Protein AF-F4XV10-F1 (afdb_monomer_lite)

Secondary structure (DSSP, 8-state):
----SSHHHHHHHHHTTS-S-----HHHHHHHGGG-TT----------SPPPPP-----TTS-HHHHHHHHHHHHTS-HHHHHHTT--TTPPPPP-HHHHHHHHHHHHHHHTTTSSS---SPPP---

pLDDT: mean 88.16, std 11.1, range [39.03, 97.44]

Organism: NCBI:txid489825

Sequence (127 aa):
MRFAPTPKQVLEWIASEEVVAGALSLEELQRYRLDFSQTRFRILYIDSHKIPSGSILIGPTVERNLQQEIHKALESASSSMAASVGYIPNAKAPDYDYLIDVVQKVRPIAERIQEKPAPLYSLPFEL

Radius of gyration: 20.01 Å; chains: 1; bounding box: 40×50×49 Å

Structure (mmCIF, N/CA/C/O backbone):
data_AF-F4XV10-F1
#
_entry.id   AF-F4XV10-F1
#
loop_
_atom_site.group_PDB
_atom_site.id
_atom_site.type_symbol
_atom_site.label_atom_id
_atom_site.label_alt_id
_atom_site.label_comp_id
_atom_site.label_asym_id
_atom_site.label_entity_id
_atom_site.label_seq_id
_atom_site.pdbx_PDB_ins_code
_atom_site.Cartn_x
_atom_site.Cartn_y
_atom_site.Cartn_z
_atom_site.occupancy
_atom_site.B_iso_or_equiv
_atom_site.auth_seq_id
_atom_site.auth_comp_id
_atom_site.auth_asym_id
_atom_site.auth_atom_id
_atom_site.pdbx_PDB_model_num
ATOM 1 N N . MET A 1 1 ? 18.237 -10.036 -7.146 1.00 70.50 1 MET A N 1
ATOM 2 C CA . MET A 1 1 ? 16.969 -9.339 -6.842 1.00 70.50 1 MET A CA 1
ATOM 3 C C . MET A 1 1 ? 17.279 -8.171 -5.918 1.00 70.50 1 MET A C 1
ATOM 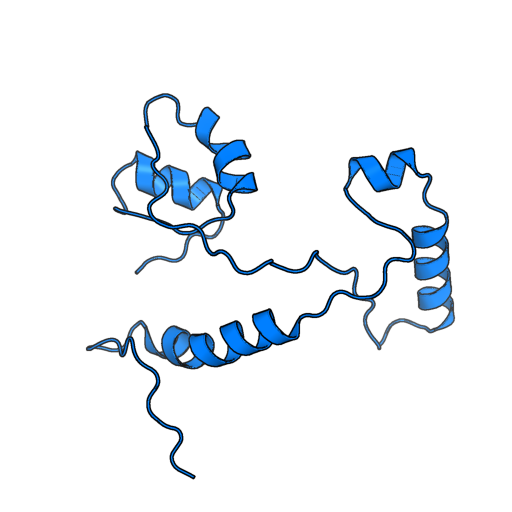5 O O . MET A 1 1 ? 18.148 -8.334 -5.070 1.00 70.50 1 MET A O 1
ATOM 9 N N . ARG A 1 2 ? 16.652 -7.005 -6.106 1.00 82.38 2 ARG A N 1
ATOM 10 C CA . ARG A 1 2 ? 16.824 -5.818 -5.248 1.00 82.38 2 ARG A CA 1
ATOM 11 C C . ARG A 1 2 ? 15.457 -5.388 -4.716 1.00 82.38 2 ARG A C 1
ATOM 13 O O . ARG A 1 2 ? 14.474 -5.503 -5.442 1.00 82.38 2 ARG A O 1
ATOM 20 N N . PHE A 1 3 ? 15.410 -4.895 -3.482 1.00 87.31 3 PHE A N 1
ATOM 21 C CA . PHE A 1 3 ? 14.193 -4.374 -2.859 1.00 87.31 3 PHE A CA 1
ATOM 22 C C . PHE A 1 3 ? 14.279 -2.853 -2.805 1.00 87.31 3 PHE A C 1
ATOM 24 O O . PHE A 1 3 ? 15.134 -2.303 -2.112 1.00 87.31 3 PHE A O 1
ATOM 31 N N . ALA A 1 4 ? 13.428 -2.182 -3.576 1.00 92.38 4 ALA A N 1
ATOM 32 C CA . ALA A 1 4 ? 13.330 -0.733 -3.533 1.00 92.38 4 ALA A CA 1
ATOM 33 C C . ALA A 1 4 ? 12.567 -0.303 -2.268 1.00 92.38 4 ALA A C 1
ATOM 35 O O . ALA A 1 4 ? 11.531 -0.895 -1.967 1.00 92.38 4 ALA A O 1
ATOM 36 N N . PRO A 1 5 ? 13.027 0.732 -1.547 1.00 92.31 5 PRO A N 1
ATOM 37 C CA . PRO A 1 5 ? 12.330 1.250 -0.373 1.00 92.31 5 PRO A CA 1
ATOM 38 C C . PRO A 1 5 ? 11.050 2.017 -0.728 1.00 92.31 5 PRO A C 1
ATOM 40 O O . PRO A 1 5 ? 10.191 2.187 0.132 1.00 92.31 5 PRO A O 1
ATOM 43 N N . THR A 1 6 ? 10.918 2.513 -1.965 1.00 95.56 6 THR A N 1
ATOM 44 C CA . THR A 1 6 ? 9.749 3.282 -2.412 1.00 95.56 6 THR A CA 1
ATOM 45 C C . THR A 1 6 ? 9.398 2.990 -3.876 1.00 95.56 6 THR A C 1
ATOM 47 O O . THR A 1 6 ? 10.284 2.644 -4.663 1.00 95.56 6 THR A O 1
ATOM 50 N N . PRO A 1 7 ? 8.134 3.201 -4.289 1.00 95.81 7 PRO A N 1
ATOM 51 C CA . PRO A 1 7 ? 7.717 3.077 -5.689 1.00 95.81 7 PRO A CA 1
ATOM 52 C C . PRO A 1 7 ? 8.477 4.020 -6.625 1.00 95.81 7 PRO A C 1
ATOM 54 O O . PRO A 1 7 ? 8.821 3.645 -7.742 1.00 95.81 7 PRO A O 1
ATOM 57 N N . LYS A 1 8 ? 8.785 5.239 -6.166 1.00 96.81 8 LYS A N 1
ATOM 58 C CA . LYS A 1 8 ? 9.581 6.194 -6.943 1.00 96.81 8 LYS A CA 1
ATOM 59 C C . LYS A 1 8 ? 10.991 5.657 -7.202 1.00 96.81 8 LYS A C 1
ATOM 61 O O . LYS A 1 8 ? 11.447 5.711 -8.339 1.00 96.81 8 LYS A O 1
ATOM 66 N N . GLN A 1 9 ? 11.623 5.045 -6.197 1.00 97.19 9 GLN A N 1
ATOM 67 C CA . GLN A 1 9 ? 12.937 4.418 -6.359 1.00 97.19 9 GLN A CA 1
ATOM 68 C C . GLN A 1 9 ? 12.911 3.267 -7.378 1.00 97.19 9 GLN A C 1
ATOM 70 O O . GLN A 1 9 ? 13.874 3.091 -8.121 1.00 97.19 9 GLN A O 1
ATOM 75 N N . VAL A 1 10 ? 11.810 2.505 -7.457 1.00 96.62 10 VAL A N 1
ATOM 76 C CA . VAL A 1 10 ? 11.638 1.484 -8.507 1.00 96.62 10 VAL A CA 1
ATOM 77 C C . VAL A 1 10 ? 11.717 2.121 -9.895 1.00 96.62 10 VAL A C 1
ATOM 79 O O . VAL A 1 10 ? 12.435 1.620 -10.757 1.00 96.62 10 VAL A O 1
ATOM 82 N N . LEU A 1 11 ? 10.999 3.228 -10.114 1.00 96.94 11 LEU A N 1
ATOM 83 C CA . LEU A 1 11 ? 11.000 3.924 -11.402 1.00 96.94 11 LEU A CA 1
ATOM 84 C C . LEU A 1 11 ? 12.364 4.545 -11.724 1.00 96.94 11 LEU A C 1
ATOM 86 O O . LEU A 1 11 ? 12.790 4.463 -12.873 1.00 96.94 11 LEU A O 1
ATOM 90 N N . GLU A 1 12 ? 13.068 5.089 -10.727 1.00 96.75 12 GLU A N 1
ATOM 91 C CA . GLU A 1 12 ? 14.441 5.599 -10.874 1.00 96.75 12 GLU A CA 1
ATOM 92 C C . GLU A 1 12 ? 15.406 4.510 -11.353 1.00 96.75 12 GLU A C 1
ATOM 94 O O . GLU A 1 12 ? 16.174 4.736 -12.289 1.00 96.75 12 GLU A O 1
ATOM 99 N N . TRP A 1 13 ? 15.339 3.313 -10.763 1.00 96.44 13 TRP A N 1
ATOM 100 C CA . TRP A 1 13 ? 16.191 2.194 -11.168 1.00 96.44 13 TRP A CA 1
ATOM 101 C C . TRP A 1 13 ? 15.866 1.679 -12.569 1.00 96.44 13 TRP A C 1
ATOM 103 O O . TRP A 1 13 ? 16.779 1.297 -13.295 1.00 96.44 13 TRP A O 1
ATOM 113 N N . ILE A 1 14 ? 14.591 1.675 -12.970 1.00 96.12 14 ILE A N 1
ATOM 114 C CA . ILE A 1 14 ? 14.204 1.311 -14.342 1.00 96.12 14 ILE A CA 1
ATOM 115 C C . ILE A 1 14 ? 14.700 2.376 -15.329 1.00 96.12 14 ILE A C 1
ATOM 117 O O . ILE A 1 14 ? 15.264 2.038 -16.365 1.00 96.12 14 ILE A O 1
ATOM 121 N N . ALA A 1 15 ? 14.512 3.659 -15.010 1.00 96.56 15 ALA A N 1
ATOM 122 C CA . ALA A 1 15 ? 14.937 4.778 -15.849 1.00 96.56 15 ALA A CA 1
ATOM 123 C C . ALA A 1 15 ? 16.460 4.850 -16.027 1.00 96.56 15 ALA A C 1
ATOM 125 O O . ALA A 1 15 ? 16.928 5.270 -17.081 1.00 96.56 15 ALA A O 1
ATOM 126 N N . SER A 1 16 ? 17.213 4.415 -15.015 1.00 95.50 16 SER A N 1
ATOM 127 C CA . SER A 1 16 ? 18.681 4.370 -15.023 1.00 95.50 16 SER A CA 1
ATOM 128 C C . SER A 1 16 ? 19.242 3.035 -15.526 1.00 95.50 16 SER A C 1
ATOM 130 O O . SER A 1 16 ? 20.440 2.796 -15.406 1.00 95.50 16 SER A O 1
ATOM 132 N N . GLU A 1 17 ? 18.384 2.149 -16.046 1.00 94.44 17 GLU A N 1
ATOM 133 C CA . GLU A 1 17 ? 18.738 0.812 -16.549 1.00 94.44 17 GLU A CA 1
ATOM 134 C C . GLU A 1 17 ? 19.415 -0.110 -15.510 1.00 94.44 17 GLU A C 1
ATOM 136 O O . GLU A 1 17 ? 19.999 -1.138 -15.850 1.00 94.44 17 GLU A O 1
ATOM 141 N N . GLU A 1 18 ? 19.295 0.198 -14.216 1.00 94.88 18 GLU A N 1
ATOM 142 C CA . GLU A 1 18 ? 19.821 -0.640 -13.133 1.00 94.88 18 GLU A CA 1
ATOM 143 C C . GLU A 1 18 ? 19.013 -1.929 -12.939 1.00 94.88 18 GLU A C 1
ATOM 145 O O . GLU A 1 18 ? 19.526 -2.935 -12.439 1.00 94.88 18 GLU A O 1
ATOM 150 N N . VAL A 1 19 ? 17.729 -1.895 -13.303 1.00 94.25 19 VAL A N 1
ATOM 151 C CA . VAL A 1 19 ? 16.830 -3.051 -13.300 1.00 94.25 19 VAL A CA 1
ATOM 152 C C . VAL A 1 19 ? 15.98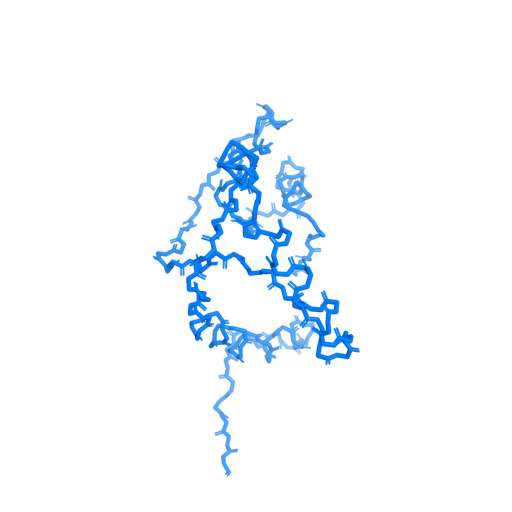2 -3.060 -14.568 1.00 94.25 19 VAL A C 1
ATOM 154 O O . VAL A 1 19 ? 15.592 -2.019 -15.084 1.00 94.25 19 VAL A O 1
ATOM 157 N N . VAL A 1 20 ? 15.645 -4.257 -15.050 1.00 94.06 20 VAL A N 1
ATOM 158 C CA . VAL A 1 20 ? 14.842 -4.434 -16.275 1.00 94.06 20 VAL A CA 1
ATOM 159 C C . VAL A 1 20 ? 13.332 -4.307 -16.043 1.00 94.06 20 VAL A C 1
ATOM 161 O O . VAL A 1 20 ? 12.575 -4.084 -16.983 1.00 94.06 20 VAL A O 1
ATOM 164 N N . ALA A 1 21 ? 12.881 -4.494 -14.800 1.00 95.00 21 ALA A N 1
ATOM 165 C CA . ALA A 1 21 ? 11.479 -4.436 -14.403 1.00 95.00 21 ALA A CA 1
ATOM 166 C C . ALA A 1 21 ? 11.356 -4.214 -12.889 1.00 95.00 21 ALA A C 1
ATOM 168 O O . ALA A 1 21 ? 12.278 -4.510 -12.126 1.00 95.00 21 ALA A O 1
ATOM 169 N N . GLY A 1 22 ? 10.185 -3.752 -12.459 1.00 94.62 22 GLY A N 1
ATOM 170 C CA . GLY A 1 22 ? 9.826 -3.601 -11.054 1.00 94.62 22 GLY A CA 1
ATOM 171 C C . GLY A 1 22 ? 8.321 -3.748 -10.841 1.00 94.62 22 GLY A C 1
ATOM 172 O O . GLY A 1 22 ? 7.547 -3.690 -11.797 1.00 94.62 22 GLY A O 1
ATOM 173 N N . ALA A 1 23 ? 7.919 -3.961 -9.590 1.00 93.56 23 ALA A N 1
ATOM 174 C CA . ALA A 1 23 ? 6.524 -4.086 -9.179 1.00 93.56 23 ALA A CA 1
ATOM 175 C C . ALA A 1 23 ? 6.136 -2.896 -8.291 1.00 93.56 23 ALA A C 1
ATOM 177 O O . ALA A 1 23 ? 6.885 -2.531 -7.386 1.00 93.56 23 ALA A O 1
ATOM 178 N N . LEU A 1 24 ? 4.983 -2.292 -8.571 1.00 94.56 24 LEU A N 1
ATOM 179 C CA . LEU A 1 24 ? 4.389 -1.175 -7.835 1.00 94.56 24 LEU A CA 1
ATOM 180 C C . LEU A 1 24 ? 2.887 -1.101 -8.150 1.00 94.56 24 LEU A C 1
ATOM 182 O O . LEU A 1 24 ? 2.433 -1.740 -9.103 1.00 94.56 24 LEU A O 1
ATOM 186 N N . SER A 1 25 ? 2.121 -0.325 -7.379 1.00 93.38 25 SER A N 1
ATOM 187 C CA . SER A 1 25 ? 0.706 -0.098 -7.696 1.00 93.38 25 SER A CA 1
ATOM 188 C C . SER A 1 25 ? 0.533 0.747 -8.963 1.00 93.38 25 SER A C 1
ATOM 190 O O . SER A 1 25 ? 1.416 1.518 -9.365 1.00 93.38 25 SER A O 1
ATOM 192 N N . LEU A 1 26 ? -0.633 0.620 -9.601 1.00 93.75 26 LEU A N 1
ATOM 193 C CA . LEU A 1 26 ? -0.960 1.395 -10.796 1.00 93.75 26 LEU A CA 1
ATOM 194 C C . LEU A 1 26 ? -1.059 2.892 -10.471 1.00 93.75 26 LEU A C 1
ATOM 196 O O . LEU A 1 26 ? -0.613 3.727 -11.258 1.00 93.75 26 LEU A O 1
ATOM 200 N N . GLU A 1 27 ? -1.603 3.223 -9.305 1.00 92.00 27 GLU A N 1
ATOM 201 C CA . GLU A 1 27 ? -1.740 4.582 -8.794 1.00 92.00 27 GLU A CA 1
ATOM 202 C C . GLU A 1 27 ? -0.369 5.243 -8.604 1.00 92.00 27 GLU A C 1
ATOM 204 O O . GLU A 1 27 ? -0.170 6.389 -9.011 1.00 92.00 27 GLU A O 1
ATOM 209 N N . GLU A 1 28 ? 0.604 4.522 -8.041 1.00 95.00 28 GLU A N 1
ATOM 210 C CA . GLU A 1 28 ? 1.975 5.017 -7.871 1.00 95.00 28 GLU A CA 1
ATOM 211 C C . GLU A 1 28 ? 2.680 5.208 -9.214 1.00 95.00 28 GLU A C 1
ATOM 213 O O . GLU A 1 28 ? 3.334 6.233 -9.420 1.00 95.00 28 GLU A O 1
ATOM 218 N N . LEU A 1 29 ? 2.506 4.279 -10.162 1.00 95.62 29 LEU A N 1
ATOM 219 C CA . LEU A 1 29 ? 3.030 4.447 -11.518 1.00 95.62 29 LEU A CA 1
ATOM 220 C C . LEU A 1 29 ? 2.457 5.711 -12.167 1.00 95.62 29 LEU A C 1
ATOM 222 O O . LEU A 1 29 ? 3.202 6.514 -12.725 1.00 95.62 29 LEU A O 1
ATOM 226 N N . GLN A 1 30 ? 1.140 5.909 -12.097 1.00 94.12 30 GLN A N 1
ATOM 227 C CA . GLN A 1 30 ? 0.483 7.084 -12.671 1.00 94.12 30 GLN A CA 1
ATOM 228 C C . GLN A 1 30 ? 0.944 8.384 -12.010 1.00 94.12 30 GLN A C 1
ATOM 230 O O . GLN A 1 30 ? 1.155 9.370 -12.717 1.00 94.12 30 GLN A O 1
ATOM 235 N N . ARG A 1 31 ? 1.134 8.365 -10.687 1.00 94.62 31 ARG A N 1
ATOM 236 C CA . ARG A 1 31 ? 1.613 9.505 -9.902 1.00 94.62 31 ARG A CA 1
ATOM 237 C C . ARG A 1 31 ? 3.033 9.912 -10.284 1.00 94.62 31 ARG A C 1
ATOM 239 O O . ARG A 1 31 ? 3.273 11.094 -10.496 1.00 94.62 31 ARG A O 1
ATOM 246 N N . TYR A 1 32 ? 3.960 8.959 -10.364 1.00 96.12 32 TYR A N 1
ATOM 247 C CA . TYR A 1 32 ? 5.390 9.265 -10.468 1.00 96.12 32 TYR A CA 1
ATOM 248 C C . TYR A 1 32 ? 5.953 9.213 -11.890 1.00 96.12 32 TYR A C 1
ATOM 250 O O . TYR A 1 32 ? 6.993 9.811 -12.137 1.00 96.12 32 TYR A O 1
ATOM 258 N N . ARG A 1 33 ? 5.298 8.553 -12.857 1.00 93.94 33 ARG A N 1
ATOM 259 C CA . ARG A 1 33 ? 5.842 8.413 -14.227 1.00 93.94 33 ARG A CA 1
ATOM 260 C C . ARG A 1 33 ? 6.169 9.742 -14.912 1.00 93.94 33 ARG A C 1
ATOM 262 O O . ARG A 1 33 ? 7.038 9.772 -15.775 1.00 93.94 33 ARG A O 1
ATOM 269 N N . LEU A 1 34 ? 5.460 10.816 -14.559 1.00 93.25 34 LEU A N 1
ATOM 270 C CA . LEU A 1 34 ? 5.654 12.137 -15.161 1.00 93.25 34 LEU A CA 1
ATOM 271 C C . LEU A 1 34 ? 6.981 12.784 -14.736 1.00 93.25 34 LEU A C 1
ATOM 273 O O . LEU A 1 34 ? 7.513 13.593 -15.493 1.00 93.25 34 LEU A O 1
ATOM 277 N N . ASP A 1 35 ? 7.551 12.373 -13.599 1.00 95.38 35 ASP A N 1
ATOM 278 C CA . ASP A 1 35 ? 8.872 12.823 -13.143 1.00 95.38 35 ASP A CA 1
ATOM 279 C C . ASP A 1 35 ? 10.002 12.307 -14.062 1.00 95.38 35 ASP A C 1
ATOM 281 O O . ASP A 1 35 ? 11.093 12.872 -14.085 1.00 95.38 35 ASP A O 1
ATOM 285 N N . PHE A 1 36 ? 9.746 11.263 -14.863 1.00 95.31 36 PHE A N 1
ATOM 286 C CA . PHE A 1 36 ? 10.731 10.587 -15.716 1.00 95.31 36 PHE A CA 1
ATOM 287 C C . PHE A 1 36 ? 10.430 10.800 -17.204 1.00 95.31 36 PHE A C 1
ATOM 289 O O . PHE A 1 36 ? 10.240 9.854 -17.965 1.00 95.31 36 PHE A O 1
ATOM 296 N N . SER A 1 37 ? 10.386 12.062 -17.637 1.00 88.06 37 SER A N 1
ATOM 297 C CA . SER A 1 37 ? 9.994 12.448 -19.008 1.00 88.06 37 SER A CA 1
ATOM 298 C C . SER A 1 37 ? 10.784 11.770 -20.142 1.00 88.06 37 SER A C 1
ATOM 300 O O . SER A 1 37 ? 10.266 11.636 -21.250 1.00 88.06 37 SER A O 1
ATOM 302 N N . GLN A 1 38 ? 12.017 11.329 -19.876 1.00 91.56 38 GLN A N 1
ATOM 303 C CA . GLN A 1 38 ? 12.893 10.670 -20.852 1.00 91.56 38 GLN A CA 1
ATOM 304 C C . GLN A 1 38 ? 12.705 9.146 -20.914 1.00 91.56 38 GLN A C 1
ATOM 306 O O . GLN A 1 38 ? 13.272 8.489 -21.784 1.00 91.56 38 GLN A O 1
ATOM 311 N N . THR A 1 39 ? 11.890 8.570 -20.028 1.00 93.50 39 THR A N 1
ATOM 312 C CA . THR A 1 39 ? 11.709 7.122 -19.906 1.00 93.50 39 THR A CA 1
ATOM 313 C C . THR A 1 39 ? 10.272 6.738 -20.227 1.00 93.50 39 THR A C 1
ATOM 315 O O . THR A 1 39 ? 9.311 7.273 -19.677 1.00 93.50 39 THR A O 1
ATOM 318 N N . ARG A 1 40 ? 10.099 5.759 -21.119 1.00 91.81 40 ARG A N 1
ATOM 319 C CA . ARG A 1 40 ? 8.784 5.193 -21.438 1.00 91.81 40 ARG A CA 1
ATOM 320 C C . ARG A 1 40 ? 8.578 3.899 -20.667 1.00 91.81 40 ARG A C 1
ATOM 322 O O . ARG A 1 40 ? 9.105 2.858 -21.044 1.00 91.81 40 ARG A O 1
ATOM 329 N N . PHE A 1 41 ? 7.767 3.957 -19.618 1.00 95.44 41 PHE A N 1
ATOM 330 C CA . PHE A 1 41 ? 7.363 2.759 -18.887 1.00 95.44 41 PHE A CA 1
ATOM 331 C C . PHE A 1 41 ? 6.279 1.985 -19.641 1.00 95.44 41 PHE A C 1
ATOM 333 O O . PHE A 1 41 ? 5.361 2.571 -20.221 1.00 95.44 41 PHE A O 1
ATOM 340 N N . ARG A 1 42 ? 6.353 0.654 -19.577 1.00 95.00 42 ARG A N 1
ATOM 341 C CA . ARG A 1 42 ? 5.324 -0.265 -20.070 1.00 95.00 42 ARG A CA 1
ATOM 342 C C . ARG A 1 42 ? 4.891 -1.189 -18.940 1.00 95.00 42 ARG A C 1
ATOM 344 O O . ARG A 1 42 ? 5.725 -1.712 -18.210 1.00 95.00 42 ARG A O 1
ATOM 351 N N . ILE A 1 43 ? 3.588 -1.426 -18.841 1.00 96.19 43 ILE A N 1
ATOM 352 C CA . ILE A 1 43 ? 3.030 -2.407 -17.914 1.00 96.19 43 ILE A CA 1
ATOM 353 C C . ILE A 1 43 ? 3.189 -3.801 -18.534 1.00 96.19 43 ILE A C 1
ATOM 355 O O . ILE A 1 43 ? 2.703 -4.044 -19.640 1.00 96.19 43 ILE A O 1
ATOM 359 N N . LEU A 1 44 ? 3.898 -4.692 -17.838 1.00 96.88 44 LEU A N 1
ATOM 360 C CA . LEU A 1 44 ? 4.105 -6.082 -18.266 1.00 96.88 44 LEU A CA 1
ATOM 361 C C . LEU A 1 44 ? 2.976 -7.006 -17.795 1.00 96.88 44 LEU A C 1
ATOM 363 O O . LEU A 1 44 ? 2.609 -7.935 -18.506 1.00 96.88 44 LEU A O 1
ATOM 367 N N . TYR A 1 45 ? 2.429 -6.738 -16.609 1.00 96.06 45 TYR A N 1
ATOM 368 C CA . TYR A 1 45 ? 1.376 -7.526 -15.979 1.00 96.06 45 TYR A CA 1
ATOM 369 C C . TYR A 1 45 ? 0.569 -6.645 -15.017 1.00 96.06 45 TYR A C 1
ATOM 371 O O . TYR A 1 45 ? 1.134 -5.751 -14.385 1.00 96.06 45 TYR A O 1
ATOM 379 N N . ILE A 1 46 ? -0.737 -6.900 -14.911 1.00 94.44 46 ILE A N 1
ATOM 380 C CA . ILE A 1 46 ? -1.629 -6.309 -13.907 1.00 94.44 46 ILE A CA 1
ATOM 381 C C . ILE A 1 46 ? -2.287 -7.470 -13.177 1.00 94.44 46 ILE A C 1
ATOM 383 O O . ILE A 1 46 ? -2.915 -8.314 -13.815 1.00 94.44 46 ILE A O 1
ATOM 387 N N . ASP A 1 47 ? -2.149 -7.503 -11.855 1.00 90.19 47 ASP A N 1
ATOM 388 C CA . ASP A 1 47 ? -2.894 -8.457 -11.045 1.00 90.19 47 ASP A CA 1
ATOM 389 C C . ASP A 1 47 ? -4.388 -8.093 -11.065 1.00 90.19 47 ASP A C 1
ATOM 391 O O . ASP A 1 47 ? -4.766 -6.954 -10.788 1.00 90.19 47 ASP A O 1
ATOM 395 N N . SER A 1 48 ? -5.241 -9.050 -11.432 1.00 90.38 48 SER A N 1
ATOM 396 C CA . SER A 1 48 ? -6.694 -8.876 -11.481 1.00 90.38 48 SER A CA 1
ATOM 397 C C . SER A 1 48 ? -7.365 -8.981 -10.112 1.00 90.38 48 SER A C 1
ATOM 399 O O . SER A 1 48 ? -8.547 -8.651 -9.985 1.00 90.38 48 SER A O 1
ATOM 401 N N . HIS A 1 49 ? -6.657 -9.483 -9.097 1.00 89.69 49 HIS A N 1
ATOM 402 C CA . HIS A 1 49 ? -7.211 -9.595 -7.754 1.00 89.69 49 HIS A CA 1
ATOM 403 C C . HIS A 1 49 ? -7.381 -8.208 -7.136 1.00 89.69 49 HIS A C 1
ATOM 405 O O . HIS A 1 49 ? -6.482 -7.366 -7.165 1.00 89.69 49 HIS A O 1
ATOM 411 N N . LYS A 1 50 ? -8.559 -7.959 -6.560 1.00 83.88 50 LYS A N 1
ATOM 412 C CA . LYS A 1 50 ? -8.823 -6.704 -5.860 1.00 83.88 50 LYS A CA 1
ATOM 413 C C . LYS A 1 50 ? -8.021 -6.677 -4.567 1.00 83.88 50 LYS A C 1
ATOM 415 O O . LYS A 1 50 ? -8.214 -7.529 -3.705 1.00 83.88 50 LYS A O 1
ATOM 420 N N . ILE A 1 51 ? -7.174 -5.666 -4.423 1.00 85.81 51 ILE A N 1
ATOM 421 C CA . ILE A 1 51 ? -6.514 -5.384 -3.154 1.00 85.81 51 ILE A CA 1
ATOM 422 C C . ILE A 1 51 ? -7.521 -4.655 -2.252 1.00 85.81 51 ILE A C 1
ATOM 424 O O . ILE A 1 51 ? -8.072 -3.632 -2.673 1.00 85.81 51 ILE A O 1
ATOM 428 N N . PRO A 1 52 ? -7.816 -5.173 -1.046 1.00 89.19 52 PRO A N 1
ATOM 429 C CA . PRO A 1 52 ? -8.704 -4.496 -0.110 1.00 89.19 52 PRO A CA 1
ATOM 430 C C . PRO A 1 52 ? -8.126 -3.136 0.296 1.00 89.19 52 PRO A C 1
ATOM 432 O O . PRO A 1 52 ? -6.911 -2.970 0.411 1.00 89.19 52 PRO A O 1
ATOM 435 N N . SER A 1 53 ? -8.999 -2.156 0.537 1.00 88.19 53 SER A N 1
ATOM 436 C CA . SER A 1 53 ? -8.588 -0.848 1.056 1.00 88.19 53 SER A CA 1
ATOM 437 C C . SER A 1 53 ? -7.845 -0.982 2.389 1.00 88.19 53 SER A C 1
ATOM 439 O O . SER A 1 53 ? -8.015 -1.957 3.120 1.00 88.19 53 SER A O 1
ATOM 441 N N . GLY A 1 54 ? -7.020 0.009 2.729 1.00 88.94 54 GLY A N 1
ATOM 442 C CA . GLY A 1 54 ? -6.378 0.072 4.042 1.00 88.94 54 GLY A CA 1
ATOM 443 C C . GLY A 1 54 ? -7.391 0.267 5.176 1.00 88.94 54 GLY A C 1
ATOM 444 O O . GLY A 1 54 ? -8.476 0.806 4.963 1.00 88.94 54 GLY A O 1
ATOM 445 N N . SER A 1 55 ? -7.010 -0.147 6.384 1.00 90.44 55 SER A N 1
ATOM 446 C CA . SER A 1 55 ? -7.789 0.054 7.611 1.00 90.44 55 SER A CA 1
ATOM 447 C C . SER A 1 55 ? -6.999 0.867 8.628 1.00 90.44 55 SER A C 1
ATOM 449 O O . SER A 1 55 ? -5.775 0.759 8.705 1.00 90.44 55 SER A O 1
ATOM 451 N N . ILE A 1 56 ? -7.707 1.644 9.446 1.00 89.38 56 ILE A N 1
ATOM 452 C CA . ILE A 1 56 ? -7.135 2.254 10.647 1.00 89.38 56 ILE A CA 1
ATOM 453 C C . ILE A 1 56 ? -7.198 1.212 11.763 1.00 89.38 56 ILE A C 1
ATOM 455 O O . ILE A 1 56 ? -8.270 0.696 12.071 1.00 89.38 56 ILE A O 1
ATOM 459 N N . LEU A 1 57 ? -6.050 0.898 12.360 1.00 90.25 57 LEU A N 1
ATOM 460 C CA . LEU A 1 57 ? -5.941 -0.064 13.454 1.00 90.25 57 LEU A CA 1
ATOM 461 C C . LEU A 1 57 ? -5.669 0.674 14.764 1.00 90.25 57 LEU A C 1
ATOM 463 O O . LEU A 1 57 ? -4.789 1.531 14.827 1.00 90.25 57 LEU A O 1
ATOM 467 N N . ILE A 1 58 ? -6.402 0.313 15.816 1.00 91.38 58 ILE A N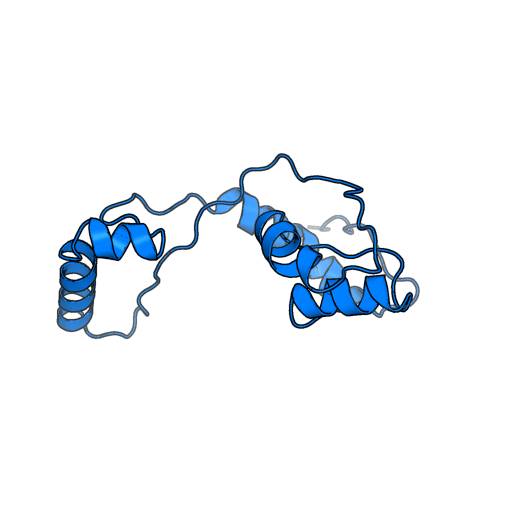 1
ATOM 468 C CA . ILE A 1 58 ? -6.170 0.808 17.174 1.00 91.38 58 ILE A CA 1
ATOM 469 C C . ILE A 1 58 ? -5.509 -0.313 17.970 1.00 91.38 58 ILE A C 1
ATOM 471 O O . ILE A 1 58 ? -5.997 -1.443 17.995 1.00 91.38 58 ILE A O 1
ATOM 475 N N . GLY A 1 59 ? -4.376 -0.008 18.603 1.00 93.88 59 GLY A N 1
ATOM 476 C CA . GLY A 1 59 ? -3.651 -0.981 19.411 1.00 93.88 59 GLY A CA 1
ATOM 477 C C . GLY A 1 59 ? -4.507 -1.482 20.583 1.00 93.88 59 GLY A C 1
ATOM 478 O O . GLY A 1 59 ? -5.163 -0.675 21.243 1.00 93.88 59 GLY A O 1
ATOM 479 N N . PRO A 1 60 ? -4.472 -2.785 20.910 1.00 92.69 60 PRO A N 1
ATOM 480 C CA . PRO A 1 60 ? -5.308 -3.347 21.975 1.00 92.69 60 PRO A CA 1
ATOM 481 C C . PRO A 1 60 ? -4.934 -2.831 23.373 1.00 92.69 60 PRO A C 1
ATOM 483 O O . PRO A 1 60 ? -5.718 -2.962 24.308 1.00 92.69 60 PRO A O 1
ATOM 486 N N . THR A 1 61 ? -3.742 -2.248 23.522 1.00 95.88 61 THR A N 1
ATOM 487 C CA . THR A 1 61 ? -3.226 -1.662 24.767 1.00 95.88 61 THR A CA 1
ATOM 488 C C . THR A 1 61 ? -3.696 -0.229 25.013 1.00 95.88 61 THR A C 1
ATOM 490 O O . THR A 1 61 ? -3.453 0.307 26.092 1.00 95.88 61 THR A O 1
ATOM 493 N N . VAL A 1 62 ? -4.352 0.404 24.036 1.00 95.88 62 VAL A N 1
ATOM 494 C CA . VAL A 1 62 ? -4.935 1.741 24.198 1.00 95.88 62 VAL A CA 1
ATOM 495 C C . VAL A 1 62 ? -6.100 1.654 25.184 1.00 95.88 62 VAL A C 1
ATOM 497 O O . VAL A 1 62 ? -6.923 0.745 25.094 1.00 95.88 62 VAL A O 1
ATOM 500 N N . GLU A 1 63 ? -6.174 2.589 26.130 1.00 97.44 63 GLU A N 1
ATOM 501 C CA . GLU A 1 63 ? -7.252 2.643 27.123 1.00 97.44 63 GLU A CA 1
ATOM 502 C C . GLU A 1 63 ? -8.628 2.742 26.435 1.00 97.44 63 GLU A C 1
ATOM 504 O O . GLU A 1 63 ? -8.778 3.415 25.416 1.00 97.44 63 GLU A O 1
ATOM 509 N N . ARG A 1 64 ? -9.635 2.024 26.952 1.00 95.69 64 ARG A N 1
ATOM 510 C CA . ARG A 1 64 ? -10.920 1.827 26.260 1.00 95.69 64 ARG A CA 1
ATOM 511 C C . ARG A 1 64 ? -11.668 3.129 25.984 1.00 95.69 64 ARG A C 1
ATOM 513 O O . ARG A 1 64 ? -12.235 3.248 24.901 1.00 95.69 64 ARG A O 1
ATOM 520 N N . ASN A 1 65 ? -11.688 4.084 26.914 1.00 96.69 65 ASN A N 1
ATOM 521 C CA . ASN A 1 65 ? -12.341 5.372 26.676 1.00 96.69 65 ASN A CA 1
ATOM 522 C C . ASN A 1 65 ? -11.634 6.131 25.551 1.00 96.69 65 ASN A C 1
ATOM 524 O O . ASN A 1 65 ? -12.304 6.625 24.647 1.00 96.69 65 ASN A O 1
ATOM 528 N N . LEU A 1 66 ? -10.300 6.110 25.521 1.00 96.62 66 LEU A N 1
ATOM 529 C CA . LEU A 1 66 ? -9.532 6.694 24.423 1.00 96.62 66 LEU A CA 1
ATOM 530 C C . LEU A 1 66 ? -9.817 6.008 23.074 1.00 96.62 66 LEU A C 1
ATOM 532 O O . LEU A 1 66 ? -9.948 6.688 22.060 1.00 96.62 66 LEU A O 1
ATOM 536 N N . GLN A 1 67 ? -9.988 4.680 23.035 1.00 95.31 67 GLN A N 1
ATOM 537 C CA . GLN A 1 67 ? -10.405 3.993 21.800 1.00 95.31 67 GLN A CA 1
ATOM 538 C C . GLN A 1 67 ? -11.758 4.516 21.288 1.00 95.31 67 GLN A C 1
ATOM 540 O O . GLN A 1 67 ? -11.923 4.736 20.088 1.00 95.31 67 GLN A O 1
ATOM 545 N N . GLN A 1 68 ? -12.718 4.740 22.192 1.00 94.25 68 GLN A N 1
ATOM 546 C CA . GLN A 1 68 ? -14.040 5.274 21.849 1.00 94.25 68 GLN A CA 1
ATOM 547 C C . GLN A 1 68 ? -13.973 6.732 21.383 1.00 94.25 68 GLN A C 1
ATOM 549 O O . GLN A 1 68 ? -14.690 7.115 20.460 1.00 94.25 68 GLN A O 1
ATOM 554 N N . GLU A 1 69 ? -13.113 7.545 21.992 1.00 95.69 69 GLU A N 1
ATOM 555 C CA . GLU A 1 69 ? -12.875 8.923 21.554 1.00 95.69 69 GLU A CA 1
ATOM 556 C C . GLU A 1 69 ? -12.263 8.973 20.152 1.00 95.69 69 GLU A C 1
ATOM 558 O O . GLU A 1 69 ? -12.750 9.724 19.307 1.00 95.69 69 GLU A O 1
ATOM 563 N N . ILE A 1 70 ? -11.268 8.124 19.868 1.00 93.69 70 ILE A N 1
ATOM 564 C CA . ILE A 1 70 ? -10.672 7.997 18.530 1.00 93.69 70 ILE A CA 1
ATOM 565 C C . ILE A 1 70 ? -11.737 7.588 17.508 1.00 93.69 70 ILE A C 1
ATOM 567 O O . ILE A 1 70 ? -11.823 8.195 16.441 1.00 93.69 70 ILE A O 1
ATOM 571 N N . HIS A 1 71 ? -12.571 6.596 17.836 1.00 91.31 71 HIS A N 1
ATOM 572 C CA . HIS A 1 71 ? -13.642 6.148 16.947 1.00 91.31 71 HIS A CA 1
ATOM 573 C C . HIS A 1 71 ? -14.607 7.291 16.616 1.00 91.31 71 HIS A C 1
ATOM 575 O O . HIS A 1 71 ? -14.804 7.611 15.447 1.00 91.31 71 HIS A O 1
ATOM 581 N N . LYS A 1 72 ? -15.119 7.989 17.637 1.00 93.00 72 LYS A N 1
ATOM 582 C CA . LYS A 1 72 ? -16.021 9.135 17.454 1.00 93.00 72 LYS A CA 1
ATOM 583 C C . LYS A 1 72 ? -15.383 10.261 16.645 1.00 93.00 72 LYS A C 1
ATOM 585 O O . LYS A 1 72 ? -16.057 10.884 15.827 1.00 93.00 72 LYS A O 1
ATOM 590 N N . ALA A 1 73 ? -14.099 10.545 16.862 1.00 92.25 73 ALA A N 1
ATOM 591 C CA . ALA A 1 73 ? -13.382 11.568 16.106 1.00 92.25 73 ALA A CA 1
ATOM 592 C C . ALA A 1 73 ? -13.299 11.213 14.612 1.00 92.25 73 ALA A C 1
ATOM 594 O O . ALA A 1 73 ? -13.520 12.074 13.763 1.00 92.25 73 ALA A O 1
ATOM 595 N N . LEU A 1 74 ? -13.049 9.942 14.288 1.00 91.19 74 LEU A N 1
ATOM 596 C CA . LEU A 1 74 ? -13.025 9.457 12.907 1.00 91.19 74 LEU A CA 1
ATOM 597 C C . LEU A 1 74 ? -14.423 9.449 12.268 1.00 91.19 74 LEU A C 1
ATOM 599 O 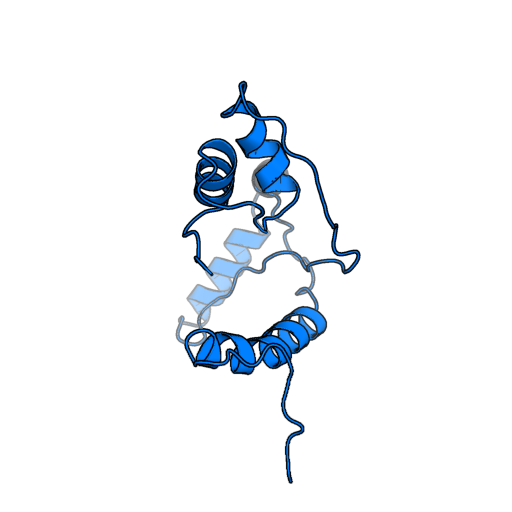O . LEU A 1 74 ? -14.573 9.864 11.121 1.00 91.19 74 LEU A O 1
ATOM 603 N N . GLU A 1 75 ? -15.455 9.035 13.006 1.00 89.50 75 GLU A N 1
ATOM 604 C CA . GLU A 1 75 ? -16.847 9.025 12.530 1.00 89.50 75 GLU A CA 1
ATOM 605 C C . GLU A 1 75 ? -17.419 10.427 12.297 1.00 89.50 75 GLU A C 1
ATOM 607 O O . GLU A 1 75 ? -18.239 10.622 11.402 1.00 89.50 75 GLU A O 1
ATOM 612 N N . SER A 1 76 ? -17.007 11.401 13.112 1.00 91.31 76 SER A N 1
ATOM 613 C CA . SER A 1 76 ? -17.495 12.784 13.050 1.00 91.31 76 SER A CA 1
ATOM 614 C C . SER A 1 76 ? -16.763 13.655 12.025 1.00 91.31 76 SER A C 1
ATOM 616 O O . SER A 1 76 ? -17.122 14.824 11.855 1.00 91.31 76 SER A O 1
ATOM 618 N N . ALA A 1 77 ? -15.765 13.109 11.321 1.00 88.69 77 ALA A N 1
ATOM 619 C CA . ALA A 1 77 ? -15.079 13.814 10.247 1.00 88.69 77 ALA A CA 1
ATOM 620 C C . ALA A 1 77 ? -16.080 14.265 9.170 1.00 88.69 77 ALA A C 1
ATOM 622 O O . ALA A 1 77 ? -16.939 13.499 8.727 1.00 88.69 77 ALA A O 1
ATOM 623 N N . SER A 1 78 ? -15.963 15.519 8.719 1.00 90.19 78 SER A N 1
ATOM 624 C CA . SER A 1 78 ? -16.833 16.018 7.654 1.00 90.19 78 SER A CA 1
ATOM 625 C C . SER A 1 78 ? -16.638 15.199 6.377 1.00 90.19 78 SER A C 1
ATOM 627 O O . SER A 1 78 ? -15.532 14.750 6.067 1.00 90.19 78 SER A O 1
ATOM 629 N N . SER A 1 79 ? -17.698 15.057 5.582 1.00 87.94 79 SER A N 1
ATOM 630 C CA . SER A 1 79 ? -17.641 14.331 4.307 1.00 87.94 79 SER A CA 1
ATOM 631 C C . SER A 1 79 ? -16.566 14.882 3.365 1.00 87.94 79 SER A C 1
ATOM 633 O O . SER A 1 79 ? -15.861 14.111 2.721 1.00 87.94 79 SER A O 1
ATOM 635 N N . SER A 1 80 ? -16.386 16.206 3.331 1.00 91.94 80 SER A N 1
ATOM 636 C CA . SER A 1 80 ? -15.325 16.867 2.563 1.00 91.94 80 SER A CA 1
ATOM 637 C C . SER A 1 80 ? -13.920 16.483 3.034 1.00 91.94 80 SER A C 1
ATOM 639 O O . SER A 1 80 ? -13.042 16.240 2.207 1.00 91.94 80 SER A O 1
ATOM 641 N N . MET A 1 81 ? -13.709 16.393 4.349 1.00 90.94 81 MET A N 1
ATOM 642 C CA . MET A 1 81 ? -12.425 16.020 4.933 1.00 90.94 81 MET A CA 1
ATOM 643 C C . MET A 1 81 ? -12.126 14.547 4.655 1.00 90.94 81 MET A C 1
ATOM 645 O O . MET A 1 81 ? -11.070 14.235 4.107 1.00 90.94 81 MET A O 1
ATOM 649 N N . ALA A 1 82 ? -13.082 13.661 4.936 1.00 89.69 82 ALA A N 1
ATOM 650 C CA . ALA A 1 82 ? -12.953 12.230 4.690 1.00 89.69 82 ALA A CA 1
ATOM 651 C C . ALA A 1 82 ? -12.662 11.928 3.208 1.00 89.69 82 ALA A C 1
ATOM 653 O O . ALA A 1 82 ? -11.707 11.216 2.893 1.00 89.69 82 ALA A O 1
ATOM 654 N N . ALA A 1 83 ? -13.405 12.553 2.287 1.00 88.00 83 ALA A N 1
ATOM 655 C CA . ALA A 1 83 ? -13.221 12.362 0.850 1.00 88.00 83 ALA A CA 1
ATOM 656 C C . ALA A 1 83 ? -11.846 12.834 0.349 1.00 88.00 83 ALA A C 1
ATOM 658 O O . ALA A 1 83 ? -11.268 12.189 -0.522 1.00 88.00 83 ALA A O 1
ATOM 659 N N . SER A 1 84 ? -11.293 13.918 0.908 1.00 90.06 84 SER A N 1
ATOM 660 C CA . SER A 1 84 ? -9.997 14.458 0.467 1.00 90.06 84 SER A CA 1
ATOM 661 C C . SER A 1 84 ? -8.814 13.514 0.707 1.00 90.06 84 SER A C 1
ATOM 663 O O . SER A 1 84 ? -7.812 13.592 -0.001 1.00 90.06 84 SER A O 1
ATOM 665 N N . VAL A 1 85 ? -8.949 12.598 1.668 1.00 87.38 85 VAL A N 1
ATOM 666 C CA . VAL A 1 85 ? -7.943 11.576 1.994 1.00 87.38 85 VAL A CA 1
ATOM 667 C C . VAL A 1 85 ? -8.389 10.160 1.613 1.00 87.38 85 VAL A C 1
ATOM 669 O O . VAL A 1 85 ? -7.699 9.196 1.929 1.00 87.38 85 VAL A O 1
ATOM 672 N N . GLY A 1 86 ? -9.540 10.016 0.944 1.00 87.12 86 GLY A N 1
ATOM 673 C CA . GLY A 1 86 ? -10.101 8.715 0.568 1.00 87.12 86 GLY A CA 1
ATOM 674 C C . GLY A 1 86 ? -10.551 7.853 1.755 1.00 87.12 86 GLY A C 1
ATOM 675 O O . GLY A 1 86 ? -10.633 6.634 1.623 1.00 87.12 86 GLY A O 1
ATOM 676 N N . TYR A 1 87 ? -10.826 8.460 2.913 1.00 89.75 87 TYR A N 1
ATOM 677 C CA . TYR A 1 87 ? -11.341 7.762 4.089 1.00 89.75 87 TYR A CA 1
ATOM 678 C C . TYR A 1 87 ? -12.858 7.578 3.989 1.00 89.75 87 TYR A C 1
ATOM 680 O O . TYR A 1 87 ? -13.581 8.497 3.602 1.00 89.75 87 TYR A O 1
ATOM 688 N N . ILE A 1 88 ? -13.345 6.394 4.368 1.00 87.62 88 ILE A N 1
ATOM 689 C CA . ILE A 1 88 ? -14.775 6.075 4.405 1.00 87.62 88 ILE A CA 1
ATOM 690 C C . ILE A 1 88 ? -15.163 5.824 5.868 1.00 87.62 88 ILE A C 1
ATOM 692 O O . ILE A 1 88 ? -14.845 4.754 6.399 1.00 87.62 88 ILE A O 1
ATOM 696 N N . PRO A 1 89 ? -15.828 6.784 6.538 1.00 85.25 89 PRO A N 1
ATOM 697 C CA . PRO A 1 89 ? -16.290 6.585 7.904 1.00 85.25 89 PRO A CA 1
ATOM 698 C C . PRO A 1 89 ? -17.344 5.475 7.936 1.00 85.25 89 PRO A C 1
ATOM 700 O O . PRO A 1 89 ? -18.144 5.340 7.008 1.00 85.25 89 PRO A O 1
ATOM 703 N N . ASN A 1 90 ? -17.355 4.682 9.009 1.00 81.56 90 ASN A N 1
ATOM 704 C CA . ASN A 1 90 ? -18.318 3.591 9.224 1.00 81.56 90 ASN A CA 1
ATOM 705 C C . ASN A 1 90 ? -18.318 2.481 8.162 1.00 81.56 90 ASN A C 1
ATOM 707 O O . ASN A 1 90 ? -19.275 1.709 8.069 1.00 81.56 90 ASN A O 1
ATOM 711 N N . ALA A 1 91 ? -17.257 2.367 7.360 1.00 85.38 91 ALA A N 1
ATOM 712 C CA . ALA A 1 91 ? -17.093 1.225 6.474 1.00 85.38 91 ALA A CA 1
ATOM 713 C C . ALA A 1 91 ? -16.880 -0.059 7.287 1.00 85.38 91 ALA A C 1
ATOM 715 O O . ALA A 1 91 ? 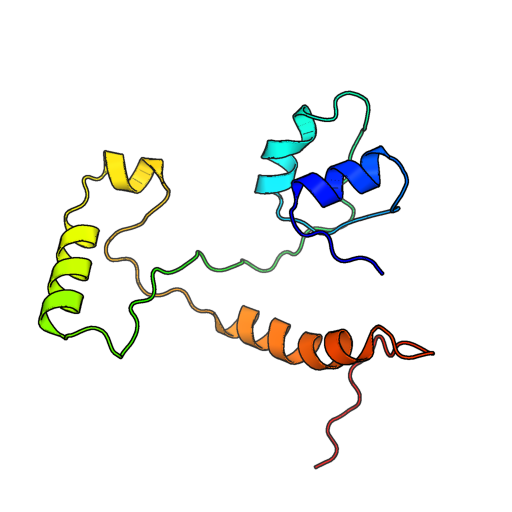-16.174 -0.073 8.297 1.00 85.38 91 ALA A O 1
ATOM 716 N N . LYS A 1 92 ? -17.454 -1.170 6.814 1.00 86.94 92 LYS A N 1
ATOM 717 C CA . LYS A 1 92 ? -17.102 -2.494 7.332 1.00 86.94 92 LYS A CA 1
ATOM 718 C C . LYS A 1 92 ? -15.607 -2.733 7.098 1.00 86.94 92 LYS A C 1
ATOM 720 O O . LYS A 1 92 ? -15.096 -2.383 6.034 1.00 86.94 92 LYS A O 1
ATOM 725 N N . ALA A 1 93 ? -14.940 -3.369 8.063 1.00 86.94 93 ALA A N 1
ATOM 726 C CA . ALA A 1 93 ? -13.566 -3.826 7.890 1.00 86.94 93 ALA A CA 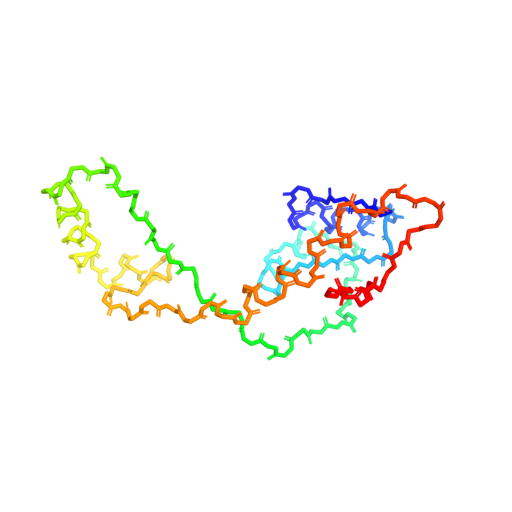1
ATOM 727 C C . ALA A 1 93 ? -13.438 -4.636 6.579 1.00 86.94 93 ALA A C 1
ATOM 729 O O . ALA A 1 93 ? -14.249 -5.548 6.359 1.00 86.94 93 ALA A O 1
ATOM 730 N N . PRO A 1 94 ? -12.477 -4.297 5.701 1.00 91.38 94 PRO A N 1
ATOM 731 C CA . PRO A 1 94 ? -12.198 -5.064 4.498 1.00 91.38 94 PRO A CA 1
ATOM 732 C C . PRO A 1 94 ? -11.825 -6.509 4.830 1.00 91.38 94 PRO A C 1
ATOM 734 O O . PRO A 1 94 ? -11.239 -6.792 5.873 1.00 91.38 94 PRO A O 1
ATOM 737 N N . ASP A 1 95 ? -12.160 -7.412 3.917 1.00 91.88 95 ASP A N 1
ATOM 738 C CA . ASP A 1 95 ? -11.698 -8.794 3.964 1.00 91.88 95 ASP A CA 1
ATOM 739 C C . ASP A 1 95 ? -10.244 -8.859 3.470 1.00 91.88 95 ASP A C 1
ATOM 741 O O . ASP A 1 95 ? -9.939 -8.412 2.360 1.00 91.88 95 ASP A O 1
ATOM 745 N N . TYR A 1 96 ? -9.351 -9.379 4.314 1.00 93.00 96 TYR A N 1
ATOM 746 C CA . TYR A 1 96 ? -7.920 -9.498 4.037 1.00 93.00 96 TYR A CA 1
ATOM 747 C C . TYR A 1 96 ? -7.475 -10.939 3.757 1.00 93.00 96 TYR A C 1
ATOM 749 O O . TYR A 1 96 ? -6.279 -11.143 3.552 1.00 93.00 96 TYR A O 1
ATOM 757 N N . ASP A 1 97 ? -8.383 -11.918 3.701 1.00 93.25 97 ASP A N 1
ATOM 758 C CA . ASP A 1 97 ? -8.040 -13.345 3.602 1.00 93.25 97 ASP A CA 1
ATOM 759 C C . ASP A 1 97 ? -7.146 -13.638 2.388 1.00 93.25 97 ASP A C 1
ATOM 761 O O . ASP A 1 97 ? -6.095 -14.265 2.514 1.00 93.25 97 ASP A O 1
ATOM 765 N N . TYR A 1 98 ? -7.469 -13.062 1.225 1.00 91.00 98 TYR A N 1
ATOM 766 C CA . TYR A 1 98 ? -6.628 -13.190 0.029 1.00 91.00 98 TYR A CA 1
ATOM 767 C C . TYR A 1 98 ? -5.205 -12.640 0.236 1.00 91.00 98 TYR A C 1
ATOM 769 O O . TYR A 1 98 ? -4.225 -13.266 -0.168 1.00 91.00 98 TYR A O 1
ATOM 777 N N . LEU A 1 99 ? -5.066 -11.467 0.867 1.00 91.75 99 LEU A N 1
ATOM 778 C CA . LEU A 1 99 ? -3.753 -10.866 1.118 1.00 91.75 99 LEU A CA 1
ATOM 779 C C . LEU A 1 99 ? -2.951 -11.717 2.112 1.00 91.75 99 LEU A C 1
ATOM 781 O O . LEU A 1 99 ? -1.748 -11.908 1.933 1.00 91.75 99 LEU A O 1
ATOM 785 N N . ILE A 1 100 ? -3.623 -12.245 3.138 1.00 92.44 100 ILE A N 1
ATOM 786 C CA . ILE A 1 100 ? -3.037 -13.155 4.122 1.00 92.44 100 ILE A CA 1
ATOM 787 C C . ILE A 1 100 ? -2.504 -14.407 3.416 1.00 92.44 100 ILE A C 1
ATOM 789 O O . ILE A 1 100 ? -1.336 -14.750 3.610 1.00 92.44 100 ILE A O 1
ATOM 793 N N . ASP A 1 101 ? -3.293 -15.024 2.536 1.00 92.12 101 ASP A N 1
ATOM 794 C CA . ASP A 1 101 ? -2.889 -16.196 1.754 1.00 92.12 101 ASP A CA 1
ATOM 795 C C . ASP A 1 101 ? -1.666 -15.918 0.872 1.00 92.12 101 ASP A C 1
ATOM 797 O O . ASP A 1 101 ? -0.737 -16.729 0.803 1.00 92.12 101 ASP A O 1
ATOM 801 N N . VAL A 1 102 ? -1.636 -14.766 0.193 1.00 90.75 102 VAL A N 1
ATOM 802 C CA . VAL A 1 102 ? -0.487 -14.355 -0.629 1.00 90.75 102 VAL A CA 1
ATOM 803 C C . VAL A 1 102 ? 0.766 -14.214 0.236 1.00 90.75 102 VAL A C 1
ATOM 805 O O . VAL A 1 102 ? 1.816 -14.758 -0.112 1.00 90.75 102 VAL A O 1
ATOM 808 N N . VAL A 1 103 ? 0.672 -13.540 1.386 1.00 90.81 103 VAL A N 1
ATOM 809 C CA . VAL A 1 103 ? 1.808 -13.364 2.305 1.00 90.81 103 VAL A CA 1
ATOM 810 C C . VAL A 1 103 ? 2.301 -14.708 2.839 1.00 90.81 103 VAL A C 1
ATOM 812 O O . VAL A 1 103 ? 3.511 -14.939 2.870 1.00 90.81 103 VAL A O 1
ATOM 815 N N . GLN A 1 104 ? 1.395 -15.608 3.223 1.00 92.56 104 GLN A N 1
ATOM 816 C CA . GLN A 1 104 ? 1.749 -16.943 3.710 1.00 92.56 104 GLN A CA 1
ATOM 817 C C . GLN A 1 104 ? 2.485 -17.767 2.647 1.00 92.56 104 GLN A C 1
ATOM 819 O O . GLN A 1 104 ? 3.455 -18.449 2.972 1.00 92.56 104 GLN A O 1
ATOM 824 N N . LYS A 1 105 ? 2.086 -17.660 1.373 1.00 89.00 105 LYS A N 1
ATOM 825 C CA . LYS A 1 105 ? 2.756 -18.338 0.250 1.00 89.00 105 LYS A CA 1
ATOM 826 C C . LYS A 1 105 ? 4.127 -17.744 -0.073 1.00 89.00 105 LYS A C 1
ATOM 828 O O . LYS A 1 105 ? 5.049 -18.482 -0.412 1.00 89.00 105 LYS A O 1
ATOM 833 N N . VAL A 1 106 ? 4.269 -16.421 0.009 1.00 87.25 106 VAL A N 1
ATOM 834 C CA . VAL A 1 106 ? 5.490 -15.715 -0.416 1.00 87.25 106 VAL A CA 1
ATOM 835 C C . VAL A 1 106 ? 6.559 -15.675 0.679 1.00 87.25 106 VAL A C 1
ATOM 837 O O . VAL A 1 106 ? 7.747 -15.697 0.355 1.00 87.25 106 VAL A O 1
ATOM 840 N N . ARG A 1 107 ? 6.184 -15.654 1.966 1.00 86.62 107 ARG A N 1
ATOM 841 C CA . ARG A 1 107 ? 7.134 -15.542 3.091 1.00 86.62 107 ARG A CA 1
ATOM 842 C C . ARG A 1 107 ? 8.278 -16.576 3.038 1.00 86.62 107 ARG A C 1
ATOM 844 O O . ARG A 1 107 ? 9.427 -16.140 3.103 1.00 86.62 107 ARG A O 1
ATOM 851 N N . PRO A 1 108 ? 8.029 -17.884 2.823 1.00 84.94 108 PRO A N 1
ATOM 852 C CA . PRO A 1 108 ? 9.108 -18.876 2.764 1.00 84.94 108 PRO A CA 1
ATOM 853 C C . PRO A 1 108 ? 10.083 -18.649 1.600 1.00 84.94 108 PRO A C 1
ATOM 855 O O . PRO A 1 108 ? 11.266 -18.958 1.706 1.00 84.94 108 PRO A O 1
ATOM 858 N N . ILE A 1 109 ? 9.596 -18.102 0.481 1.00 83.38 109 ILE A N 1
ATOM 859 C CA . ILE A 1 109 ? 10.424 -17.774 -0.688 1.00 83.38 109 ILE A CA 1
ATOM 860 C C . ILE A 1 109 ? 11.290 -16.548 -0.376 1.00 83.38 109 ILE A C 1
ATOM 862 O O . ILE A 1 109 ? 12.484 -16.535 -0.670 1.00 83.38 109 ILE A O 1
ATOM 866 N N . ALA A 1 110 ? 10.701 -15.524 0.249 1.00 80.62 110 ALA A N 1
ATOM 867 C CA . ALA A 1 110 ? 11.389 -14.281 0.587 1.00 80.62 110 ALA A CA 1
ATOM 868 C C . ALA A 1 110 ? 12.555 -14.502 1.564 1.00 80.62 110 ALA A C 1
ATOM 870 O O . ALA A 1 110 ? 13.629 -13.934 1.371 1.00 80.62 110 ALA A O 1
ATOM 871 N N . GLU A 1 111 ? 12.372 -15.364 2.567 1.00 81.31 111 GLU A N 1
ATOM 872 C CA . GLU A 1 111 ? 13.407 -15.713 3.553 1.00 81.31 111 GLU A CA 1
ATOM 873 C C . GLU A 1 111 ? 14.611 -16.426 2.919 1.00 81.31 111 GLU A C 1
ATOM 875 O O . GLU A 1 111 ? 15.736 -16.306 3.402 1.00 81.31 111 GLU A O 1
ATOM 880 N N . ARG A 1 112 ? 14.393 -17.122 1.799 1.00 82.44 112 ARG A N 1
ATOM 881 C CA . ARG A 1 112 ? 15.387 -17.985 1.144 1.00 82.44 112 ARG A CA 1
ATOM 882 C C . ARG A 1 112 ? 15.899 -17.423 -0.178 1.00 82.44 112 ARG A C 1
ATOM 884 O O . ARG A 1 112 ? 16.673 -18.070 -0.877 1.00 82.44 112 ARG A O 1
ATOM 891 N N . ILE A 1 113 ? 15.520 -16.194 -0.528 1.00 78.62 113 ILE A N 1
ATOM 892 C CA . ILE A 1 113 ? 15.807 -15.610 -1.846 1.00 78.62 113 ILE A CA 1
ATOM 893 C C . ILE A 1 113 ? 17.301 -15.357 -2.106 1.00 78.62 113 ILE A C 1
ATOM 895 O O . ILE A 1 113 ? 17.707 -15.130 -3.246 1.00 78.62 113 ILE A O 1
ATOM 899 N N . GLN A 1 114 ? 18.118 -15.368 -1.048 1.00 78.00 114 GLN A N 1
ATOM 900 C CA . GLN A 1 114 ? 19.575 -15.231 -1.121 1.00 78.00 114 GLN A CA 1
ATOM 901 C C . GLN A 1 114 ? 20.309 -16.581 -1.157 1.00 78.00 114 GLN A C 1
ATOM 903 O O . GLN A 1 114 ? 21.520 -16.600 -1.391 1.00 78.00 114 GLN A O 1
ATOM 908 N N . GLU A 1 115 ? 19.607 -17.701 -0.947 1.00 80.81 115 GLU A N 1
ATOM 909 C CA . GLU A 1 115 ? 20.187 -19.036 -1.096 1.00 80.81 115 GLU A CA 1
ATOM 910 C C . GLU A 1 115 ? 20.613 -19.271 -2.552 1.00 80.81 115 GLU A C 1
ATOM 912 O O . GLU A 1 115 ? 20.062 -18.698 -3.495 1.00 80.81 115 GLU A O 1
ATOM 917 N N . LYS A 1 116 ? 21.638 -20.105 -2.748 1.00 77.81 116 LYS A N 1
ATOM 918 C CA . LYS A 1 116 ? 22.130 -20.483 -4.076 1.00 77.81 116 LYS A CA 1
ATOM 919 C C . LYS A 1 116 ? 22.014 -22.003 -4.233 1.00 77.81 116 LYS A C 1
ATOM 921 O O . LYS A 1 116 ? 22.783 -22.707 -3.580 1.00 77.81 116 LYS A O 1
ATOM 926 N N . PRO A 1 117 ? 21.120 -22.513 -5.103 1.00 74.19 117 PRO A N 1
ATOM 927 C CA . PRO A 1 117 ? 20.158 -21.775 -5.933 1.00 74.19 117 PRO A CA 1
ATOM 928 C C . PRO A 1 117 ? 18.989 -21.207 -5.109 1.00 74.19 117 PRO A C 1
ATOM 930 O O . PRO A 1 117 ? 18.596 -21.805 -4.113 1.00 74.19 117 PRO A O 1
ATOM 933 N N . ALA A 1 118 ? 18.411 -20.083 -5.542 1.00 67.31 118 ALA A N 1
ATOM 934 C CA . ALA A 1 118 ? 17.239 -19.509 -4.884 1.00 67.31 118 ALA A CA 1
ATOM 935 C C . ALA A 1 118 ? 15.997 -20.342 -5.254 1.00 67.31 118 ALA A C 1
ATOM 937 O O . ALA A 1 118 ? 15.666 -20.424 -6.443 1.00 67.31 118 ALA A O 1
ATOM 938 N N . PRO A 1 119 ? 15.302 -20.971 -4.292 1.00 66.75 119 PRO A N 1
ATOM 939 C CA . PRO A 1 119 ? 14.083 -21.709 -4.585 1.00 66.75 119 PRO A CA 1
ATOM 940 C C . PRO A 1 119 ? 12.960 -20.719 -4.928 1.00 66.75 119 PRO A C 1
ATOM 942 O O . PRO A 1 119 ? 12.543 -19.925 -4.092 1.00 66.75 119 PRO A O 1
ATOM 945 N N . LEU A 1 120 ? 12.466 -20.757 -6.169 1.00 64.19 120 LEU A N 1
ATOM 946 C CA . LEU A 1 120 ? 11.337 -19.931 -6.639 1.00 64.19 120 LEU A CA 1
ATOM 947 C C . LEU A 1 120 ? 9.987 -20.668 -6.565 1.00 64.19 120 LEU A C 1
ATOM 949 O O . LEU A 1 120 ? 9.008 -20.248 -7.177 1.00 64.19 120 LEU A O 1
ATOM 953 N N . TYR A 1 121 ? 9.942 -21.788 -5.846 1.00 61.25 121 TYR A N 1
ATOM 954 C CA . TYR A 1 121 ? 8.771 -22.640 -5.669 1.00 61.25 121 TYR A CA 1
ATOM 955 C C . TYR A 1 121 ? 8.600 -22.979 -4.185 1.00 61.25 121 TYR A C 1
ATOM 957 O O . TYR A 1 121 ? 9.579 -23.100 -3.449 1.00 61.25 121 TYR A O 1
ATOM 965 N N . SER A 1 122 ? 7.355 -23.144 -3.737 1.00 54.19 122 SER A N 1
ATOM 966 C CA . SER A 1 122 ? 7.067 -23.683 -2.408 1.00 54.19 122 SER A CA 1
ATOM 967 C C . SER A 1 122 ? 7.444 -25.165 -2.365 1.00 54.19 122 SER A C 1
ATOM 969 O O . SER A 1 122 ? 6.978 -25.936 -3.207 1.00 54.19 122 SER A O 1
ATOM 971 N N . LEU A 1 123 ? 8.248 -25.579 -1.385 1.00 53.31 123 LEU A N 1
ATOM 972 C CA . LEU A 1 123 ? 8.369 -26.998 -1.046 1.00 53.31 123 LEU A CA 1
ATOM 973 C C . LEU A 1 123 ? 7.042 -27.452 -0.410 1.00 53.31 123 LEU A C 1
ATOM 975 O O . LEU A 1 123 ? 6.474 -26.686 0.374 1.00 53.31 123 LEU A O 1
ATOM 979 N N . PRO A 1 124 ? 6.510 -28.639 -0.747 1.00 50.72 124 PRO A N 1
ATOM 980 C CA . PRO A 1 124 ? 5.341 -29.172 -0.057 1.00 50.72 124 PRO A CA 1
ATOM 981 C C . PRO A 1 124 ? 5.647 -29.291 1.444 1.00 50.72 124 PRO A C 1
ATOM 983 O O . PRO A 1 124 ? 6.723 -29.750 1.821 1.00 50.72 124 PRO A O 1
ATOM 986 N N . PHE A 1 125 ? 4.718 -28.842 2.293 1.00 49.81 125 PHE A N 1
ATOM 987 C CA . PHE A 1 125 ? 4.782 -29.091 3.732 1.00 49.81 125 PHE A CA 1
ATOM 988 C C . PHE A 1 125 ? 4.681 -30.606 3.951 1.00 49.81 125 PHE A C 1
ATOM 990 O O . PHE A 1 125 ? 3.635 -31.192 3.672 1.00 49.81 125 PHE A O 1
ATOM 997 N N . GLU A 1 126 ? 5.757 -31.244 4.408 1.00 46.53 126 GLU A N 1
ATOM 998 C CA . GLU A 1 126 ? 5.670 -32.596 4.960 1.00 46.53 126 GLU A CA 1
ATOM 999 C C . GLU A 1 126 ? 5.051 -32.499 6.363 1.00 46.53 126 GLU A C 1
ATOM 1001 O O . GLU A 1 126 ? 5.518 -31.719 7.198 1.00 46.53 126 GLU A O 1
ATOM 1006 N N . LEU A 1 127 ? 3.943 -33.223 6.557 1.00 39.03 127 LEU A N 1
ATOM 1007 C CA . LEU A 1 127 ? 3.252 -33.427 7.836 1.00 39.03 127 LEU A CA 1
ATOM 1008 C C . LEU A 1 127 ? 4.016 -34.415 8.721 1.00 39.03 127 LEU A C 1
ATOM 1010 O O . LEU A 1 127 ? 4.507 -35.425 8.167 1.00 39.03 127 LEU A O 1
#

Foldseek 3Di:
DDDDPDLLSQVVCCLVVVDVDDDDDPVSCVVRVVVSVVDDDDDPDDDPDDDWDDDDDDDPPPDPVVVVVVLVVQQPDDPVRCVVVVHDRPDDDDDCVVVVVVCVQCVVQVVQCPPVVRDPHDDDDDD